Protein AF-A0A1Q5RBB2-F1 (afdb_monomer_lite)

Structure (mmCIF, N/CA/C/O backbone):
data_AF-A0A1Q5RBB2-F1
#
_entry.id   AF-A0A1Q5RBB2-F1
#
loop_
_atom_site.group_PDB
_atom_site.id
_atom_site.type_symbol
_atom_site.label_atom_id
_atom_site.label_alt_id
_atom_site.label_comp_id
_atom_site.label_asym_id
_atom_site.label_entity_id
_atom_site.label_seq_id
_atom_site.pdbx_PDB_ins_code
_atom_site.Cartn_x
_atom_site.Cartn_y
_atom_site.Cartn_z
_atom_site.occupancy
_atom_site.B_iso_or_equiv
_atom_site.auth_seq_id
_atom_site.auth_comp_id
_atom_site.auth_asym_id
_atom_site.auth_atom_id
_atom_site.pdbx_PDB_model_num
ATOM 1 N N . MET A 1 1 ? 34.486 -28.985 -47.912 1.00 50.88 1 MET A N 1
ATOM 2 C CA . MET A 1 1 ? 35.079 -28.345 -46.712 1.00 50.88 1 MET A CA 1
ATOM 3 C C . MET A 1 1 ? 34.817 -26.840 -46.670 1.00 50.88 1 MET A C 1
ATOM 5 O O . MET A 1 1 ? 34.663 -26.304 -45.586 1.00 50.88 1 MET A O 1
ATOM 9 N N . THR A 1 2 ? 34.740 -26.152 -47.814 1.00 54.88 2 THR A N 1
ATOM 10 C CA . THR A 1 2 ? 34.391 -24.721 -47.911 1.00 54.88 2 THR A CA 1
ATOM 11 C C . THR A 1 2 ? 32.887 -24.442 -47.754 1.00 54.88 2 THR A C 1
ATOM 13 O O . THR A 1 2 ? 32.520 -23.387 -47.242 1.00 54.88 2 THR A O 1
ATOM 16 N N . ASP A 1 3 ? 32.019 -25.391 -48.126 1.00 57.66 3 ASP A N 1
ATOM 17 C CA . ASP A 1 3 ? 30.555 -25.259 -48.014 1.00 57.66 3 ASP A CA 1
ATOM 18 C C . ASP A 1 3 ? 30.042 -25.198 -46.566 1.00 57.66 3 ASP A C 1
ATOM 20 O O . ASP A 1 3 ? 29.116 -24.440 -46.274 1.00 57.66 3 ASP A O 1
ATOM 24 N N . ASP A 1 4 ? 30.686 -25.913 -45.637 1.00 58.31 4 ASP A N 1
ATOM 25 C CA . ASP A 1 4 ? 30.309 -25.915 -44.216 1.00 58.31 4 ASP A CA 1
ATOM 26 C C . ASP A 1 4 ? 30.600 -24.568 -43.541 1.00 58.31 4 ASP A C 1
ATOM 28 O O . ASP A 1 4 ? 29.841 -24.112 -42.689 1.00 58.31 4 ASP A O 1
ATOM 32 N N . ILE A 1 5 ? 31.663 -23.877 -43.969 1.00 57.03 5 ILE A N 1
ATOM 33 C CA . ILE A 1 5 ? 32.026 -22.550 -43.452 1.00 57.03 5 ILE A CA 1
ATOM 34 C C . ILE A 1 5 ? 31.027 -21.499 -43.954 1.00 57.03 5 ILE A C 1
ATOM 36 O O . ILE A 1 5 ? 30.595 -20.636 -43.192 1.00 57.03 5 ILE A O 1
ATOM 40 N N . ALA A 1 6 ? 30.602 -21.595 -45.216 1.00 66.56 6 ALA A N 1
ATOM 41 C CA . ALA A 1 6 ? 29.595 -20.701 -45.784 1.00 66.56 6 ALA A CA 1
ATOM 42 C C . ALA A 1 6 ? 28.191 -20.923 -45.189 1.00 66.56 6 ALA A C 1
ATOM 44 O O . ALA A 1 6 ? 27.375 -19.998 -45.170 1.00 66.56 6 ALA A O 1
ATOM 45 N N . ALA A 1 7 ? 27.881 -22.135 -44.720 1.00 64.88 7 ALA A N 1
ATOM 46 C CA . ALA A 1 7 ? 26.675 -22.406 -43.939 1.00 64.88 7 ALA A CA 1
ATOM 47 C C . ALA A 1 7 ? 26.781 -21.799 -42.530 1.00 64.88 7 ALA A C 1
ATOM 49 O O . ALA A 1 7 ? 25.897 -21.052 -42.121 1.00 64.88 7 ALA A O 1
ATOM 50 N N . LEU A 1 8 ? 27.917 -22.000 -41.852 1.00 54.31 8 LEU A N 1
ATOM 51 C CA . LEU A 1 8 ? 28.151 -21.487 -40.501 1.00 54.31 8 LEU A CA 1
ATOM 52 C C . LEU A 1 8 ? 28.097 -19.952 -40.425 1.00 54.31 8 LEU A C 1
ATOM 54 O O . LEU A 1 8 ? 27.554 -19.399 -39.473 1.00 54.31 8 LEU A O 1
ATOM 58 N N . ILE A 1 9 ? 28.625 -19.256 -41.438 1.00 65.44 9 ILE A N 1
ATOM 59 C CA . ILE A 1 9 ? 28.578 -17.787 -41.521 1.00 65.44 9 ILE A CA 1
ATOM 60 C C . ILE A 1 9 ? 27.137 -17.293 -41.708 1.00 65.44 9 ILE A C 1
ATOM 62 O O . ILE A 1 9 ? 26.731 -16.339 -41.051 1.00 65.44 9 ILE A O 1
ATOM 66 N N . ARG A 1 10 ? 26.333 -17.965 -42.542 1.00 61.56 10 ARG A N 1
ATOM 67 C CA . ARG A 1 10 ? 24.918 -17.607 -42.746 1.00 61.56 10 ARG A CA 1
ATOM 68 C C . ARG A 1 10 ? 24.076 -17.838 -41.494 1.00 61.56 10 ARG A C 1
ATOM 70 O O . ARG A 1 10 ? 23.242 -16.997 -41.165 1.00 61.56 10 ARG A O 1
ATOM 77 N N . ASP A 1 11 ? 24.321 -18.934 -40.784 1.00 61.31 11 ASP A N 1
ATOM 78 C CA . ASP A 1 11 ? 23.639 -19.231 -39.524 1.00 61.31 11 ASP A CA 1
ATOM 79 C C . ASP A 1 11 ? 24.034 -18.232 -38.425 1.00 61.31 11 ASP A C 1
ATOM 81 O O . ASP A 1 11 ? 23.193 -17.808 -37.629 1.00 61.31 11 ASP A O 1
ATOM 85 N N . PHE A 1 12 ? 25.295 -17.789 -38.419 1.00 57.62 12 PHE A N 1
ATOM 86 C CA . PHE A 1 12 ? 25.775 -16.753 -37.508 1.00 57.62 12 PHE A CA 1
ATOM 87 C C . PHE A 1 12 ? 25.147 -15.385 -37.809 1.00 57.62 12 PHE A C 1
ATOM 89 O O . PHE A 1 12 ? 24.641 -14.737 -36.894 1.00 57.62 12 PHE A O 1
ATOM 96 N N . ASP A 1 13 ? 25.084 -14.973 -39.077 1.00 57.62 13 ASP A N 1
ATOM 97 C CA . ASP A 1 13 ? 24.422 -13.726 -39.481 1.00 57.62 13 ASP A CA 1
ATOM 98 C C . ASP A 1 13 ? 22.917 -13.747 -39.160 1.00 57.62 13 ASP A C 1
ATOM 100 O O . ASP A 1 13 ? 22.365 -12.756 -38.670 1.00 57.62 13 ASP A O 1
ATOM 104 N N . ALA A 1 14 ? 22.250 -14.892 -39.339 1.00 60.00 14 ALA A N 1
ATOM 105 C CA . ALA A 1 14 ? 20.850 -15.075 -38.953 1.00 60.00 14 ALA A CA 1
ATOM 106 C C . ALA A 1 14 ? 20.642 -14.997 -37.425 1.00 60.00 14 ALA A C 1
ATOM 108 O O . ALA A 1 14 ? 19.650 -14.426 -36.950 1.00 60.00 14 ALA A O 1
ATOM 109 N N . ALA A 1 15 ? 21.589 -15.519 -36.638 1.00 58.41 15 ALA A N 1
ATOM 110 C CA . ALA A 1 15 ? 21.573 -15.418 -35.182 1.00 58.41 15 ALA A CA 1
ATOM 111 C C . ALA A 1 15 ? 21.815 -13.975 -34.702 1.00 58.41 15 ALA A C 1
ATOM 113 O O . ALA A 1 15 ? 21.101 -13.491 -33.821 1.00 58.41 15 ALA A O 1
ATOM 114 N N . VAL A 1 16 ? 22.755 -13.250 -35.316 1.00 59.59 16 VAL A N 1
ATOM 115 C CA . VAL A 1 16 ? 23.041 -11.839 -35.003 1.00 59.59 16 VAL A CA 1
ATOM 116 C C . VAL A 1 16 ? 21.855 -10.939 -35.365 1.00 59.59 16 VAL A C 1
ATOM 118 O O . VAL A 1 16 ? 21.461 -10.092 -34.558 1.00 59.59 16 VAL A O 1
ATOM 121 N N . ALA A 1 17 ? 21.209 -11.166 -36.513 1.00 58.84 17 ALA A N 1
ATOM 122 C CA . ALA A 1 17 ? 19.977 -10.467 -36.882 1.00 58.84 17 ALA A CA 1
ATOM 123 C C . ALA A 1 17 ? 18.843 -10.731 -35.871 1.00 58.84 17 ALA A C 1
ATOM 125 O O . ALA A 1 17 ? 18.123 -9.810 -35.477 1.00 58.84 17 ALA A O 1
ATOM 126 N N . SER A 1 18 ? 18.730 -11.967 -35.372 1.00 54.53 18 SER A N 1
ATOM 127 C CA . SER A 1 18 ? 17.747 -12.336 -34.344 1.00 54.53 18 SER A CA 1
ATOM 128 C C . SER A 1 18 ? 18.023 -11.665 -32.992 1.00 54.53 18 SER A C 1
ATOM 130 O O . SER A 1 18 ? 17.086 -11.243 -32.313 1.00 54.53 18 SER A O 1
ATOM 132 N N . ILE A 1 19 ? 19.295 -11.488 -32.616 1.00 56.09 19 ILE A N 1
ATOM 133 C CA . ILE A 1 19 ? 19.691 -10.750 -31.404 1.00 56.09 19 ILE A CA 1
ATOM 134 C C . ILE A 1 19 ? 19.310 -9.266 -31.516 1.00 56.09 19 ILE A C 1
ATOM 136 O O . ILE A 1 19 ? 18.806 -8.694 -30.546 1.00 56.09 19 ILE A O 1
ATOM 140 N N . GLY A 1 20 ? 19.468 -8.656 -32.695 1.00 56.09 20 GLY A N 1
ATOM 141 C CA . GLY A 1 20 ? 19.021 -7.283 -32.957 1.00 56.09 20 GLY A CA 1
ATOM 142 C C . GLY A 1 20 ? 17.515 -7.100 -32.739 1.00 56.09 20 GLY A C 1
ATOM 143 O O . GLY A 1 20 ? 17.095 -6.180 -32.036 1.00 56.09 20 GLY A O 1
ATOM 144 N N . VAL A 1 21 ? 16.704 -8.040 -33.240 1.00 58.16 21 VAL A N 1
ATOM 145 C CA . VAL A 1 21 ? 15.238 -8.034 -33.076 1.00 58.16 21 VAL A CA 1
ATOM 146 C C . VAL A 1 21 ? 14.821 -8.253 -31.616 1.00 58.16 21 VAL A C 1
ATOM 148 O O . VAL A 1 21 ? 13.866 -7.635 -31.140 1.00 58.16 21 VAL A O 1
ATOM 151 N N . ILE A 1 22 ? 15.537 -9.097 -30.866 1.00 57.62 22 ILE A N 1
ATOM 152 C CA . ILE A 1 22 ? 15.300 -9.287 -29.426 1.00 57.62 22 ILE A CA 1
ATOM 153 C C . ILE A 1 22 ? 15.656 -8.011 -28.650 1.00 57.62 22 ILE A C 1
ATOM 155 O O . ILE A 1 22 ? 14.889 -7.592 -27.781 1.00 57.62 22 ILE A O 1
ATOM 159 N N . GLY A 1 23 ? 16.766 -7.354 -28.994 1.00 56.19 23 GLY A N 1
ATOM 160 C CA . GLY A 1 23 ? 17.173 -6.078 -28.405 1.00 56.19 23 GLY A CA 1
ATOM 161 C C . GLY A 1 23 ? 16.163 -4.957 -28.660 1.00 56.19 23 GLY A C 1
ATOM 162 O O . GLY A 1 23 ? 15.837 -4.197 -27.749 1.00 56.19 23 GLY A O 1
ATOM 163 N N . GLU A 1 24 ? 15.600 -4.889 -29.864 1.00 58.22 24 GLU A N 1
ATOM 164 C CA . GLU A 1 24 ? 14.578 -3.903 -30.217 1.00 58.22 24 GLU A CA 1
ATOM 165 C C . GLU A 1 24 ? 13.236 -4.186 -29.523 1.00 58.22 24 GLU A C 1
ATOM 167 O O . GLU A 1 24 ? 12.602 -3.268 -29.003 1.00 58.22 24 GLU A O 1
ATOM 172 N N . ARG A 1 25 ? 12.843 -5.462 -29.389 1.00 54.72 25 ARG A N 1
ATOM 173 C CA . ARG A 1 25 ? 11.674 -5.870 -28.588 1.00 54.72 25 ARG A CA 1
ATOM 174 C C . ARG A 1 25 ? 11.840 -5.552 -27.102 1.00 54.72 25 ARG A C 1
ATOM 176 O O . ARG A 1 25 ? 10.890 -5.082 -26.476 1.00 54.72 25 ARG A O 1
ATOM 183 N N . LEU A 1 26 ? 13.032 -5.760 -26.541 1.00 54.81 26 LEU A N 1
ATOM 184 C CA . LEU A 1 26 ? 13.350 -5.383 -25.161 1.00 54.81 26 LEU A CA 1
ATOM 185 C C . LEU A 1 26 ? 13.337 -3.864 -24.980 1.00 54.81 26 LEU A C 1
ATOM 187 O O . LEU A 1 26 ? 12.743 -3.380 -24.019 1.00 54.81 26 LEU A O 1
ATOM 191 N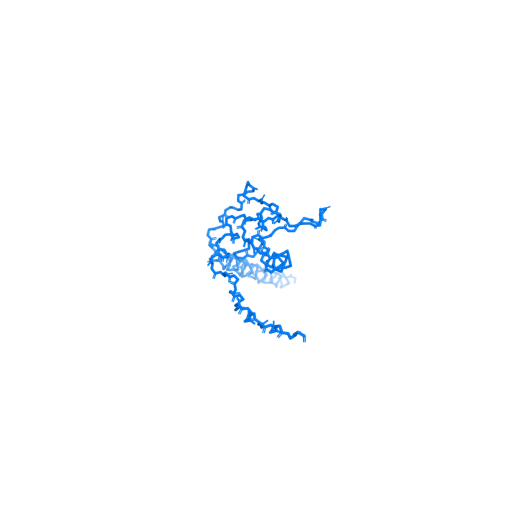 N . ARG A 1 27 ? 13.903 -3.104 -25.926 1.00 56.78 27 ARG A N 1
ATOM 192 C CA . ARG A 1 27 ? 13.860 -1.635 -25.911 1.00 56.78 27 ARG A CA 1
ATOM 193 C C . ARG A 1 27 ? 12.428 -1.113 -26.053 1.00 56.78 27 ARG A C 1
ATOM 195 O O . ARG A 1 27 ? 12.076 -0.160 -25.370 1.00 56.78 27 ARG A O 1
ATOM 202 N N . ALA A 1 28 ? 11.577 -1.752 -26.854 1.00 56.28 28 ALA A N 1
ATOM 203 C CA . ALA A 1 28 ? 10.159 -1.409 -26.978 1.00 56.28 28 ALA A CA 1
ATOM 204 C C . ALA A 1 28 ? 9.347 -1.752 -25.713 1.00 56.28 28 ALA A C 1
ATOM 206 O O . ALA A 1 28 ? 8.447 -1.001 -25.335 1.00 56.28 28 ALA A O 1
ATOM 207 N N . LEU A 1 29 ? 9.679 -2.845 -25.016 1.00 52.97 29 LEU A N 1
ATOM 208 C CA . LEU A 1 29 ? 9.116 -3.173 -23.699 1.00 52.97 29 LEU A CA 1
ATOM 209 C C . LEU A 1 29 ? 9.575 -2.183 -22.620 1.00 52.97 29 LEU A C 1
ATOM 211 O O . LEU A 1 29 ? 8.757 -1.744 -21.814 1.00 52.97 29 LEU A O 1
ATOM 215 N N . GLN A 1 30 ? 10.844 -1.767 -22.642 1.00 51.97 30 GLN A N 1
ATOM 216 C CA . GLN A 1 30 ? 11.366 -0.706 -21.777 1.00 51.97 30 GLN A CA 1
ATOM 217 C C . GLN A 1 30 ? 10.730 0.649 -22.094 1.00 51.97 30 GLN A C 1
ATOM 219 O O . GLN A 1 30 ? 10.367 1.371 -21.178 1.00 51.97 30 GLN A O 1
ATOM 224 N N . ALA A 1 31 ? 10.524 0.980 -23.370 1.00 51.56 31 ALA A N 1
ATOM 225 C CA . ALA A 1 31 ? 9.850 2.206 -23.780 1.00 51.56 31 ALA A CA 1
ATOM 226 C C . ALA A 1 31 ? 8.380 2.212 -23.338 1.00 51.56 31 ALA A C 1
ATOM 228 O O . ALA A 1 31 ? 7.922 3.228 -22.832 1.00 51.56 31 ALA A O 1
ATOM 229 N N . ARG A 1 32 ? 7.671 1.072 -23.420 1.00 48.44 32 ARG A N 1
ATOM 230 C CA . ARG A 1 32 ? 6.317 0.919 -22.854 1.00 48.44 32 ARG A CA 1
ATOM 231 C C . ARG A 1 32 ? 6.293 1.028 -21.327 1.00 48.44 32 ARG A C 1
ATOM 233 O O . ARG A 1 32 ? 5.351 1.606 -20.791 1.00 48.44 32 ARG A O 1
ATOM 240 N N . ALA A 1 33 ? 7.320 0.532 -20.636 1.00 48.81 33 ALA A N 1
ATOM 241 C CA . ALA A 1 33 ? 7.487 0.731 -19.195 1.00 48.81 33 ALA A CA 1
ATOM 242 C C . ALA A 1 33 ? 7.815 2.197 -18.840 1.00 48.81 33 ALA A C 1
ATOM 244 O O . ALA A 1 33 ? 7.325 2.704 -17.834 1.00 48.81 33 ALA A O 1
ATOM 245 N N . SER A 1 34 ? 8.566 2.902 -19.691 1.00 44.34 34 SER A N 1
ATOM 246 C CA . SER A 1 34 ? 8.927 4.315 -19.519 1.00 44.34 34 SER A CA 1
ATOM 247 C C . SER A 1 34 ? 7.808 5.286 -19.902 1.00 44.34 34 SER A C 1
ATOM 249 O O . SER A 1 34 ? 7.723 6.357 -19.317 1.00 44.34 34 SER A O 1
ATOM 251 N N . THR A 1 35 ? 6.892 4.933 -20.808 1.00 43.41 35 THR A N 1
ATOM 252 C CA . THR A 1 35 ? 5.684 5.743 -21.077 1.00 43.41 35 THR A CA 1
ATOM 253 C C . THR A 1 35 ? 4.588 5.571 -20.024 1.00 43.41 35 THR A C 1
ATOM 255 O O . THR A 1 35 ? 3.658 6.367 -19.987 1.00 43.41 35 THR A O 1
ATOM 258 N N . ALA A 1 36 ? 4.700 4.563 -19.153 1.00 44.97 36 ALA A N 1
ATOM 259 C CA . ALA A 1 36 ? 3.896 4.436 -17.935 1.00 44.97 36 ALA A CA 1
ATOM 260 C C . ALA A 1 36 ? 4.637 4.947 -16.684 1.00 44.97 36 ALA A C 1
ATOM 262 O O . ALA A 1 36 ? 4.112 4.857 -15.574 1.00 44.97 36 ALA A O 1
ATOM 263 N N . ALA A 1 37 ? 5.840 5.507 -16.852 1.00 43.50 37 ALA A N 1
ATOM 264 C CA . ALA A 1 37 ? 6.475 6.320 -15.833 1.00 43.50 37 ALA A CA 1
ATOM 265 C C . ALA A 1 37 ? 5.881 7.734 -15.907 1.00 43.50 37 ALA A C 1
ATOM 267 O O . ALA A 1 37 ? 6.537 8.700 -16.291 1.00 43.50 37 ALA A O 1
ATOM 268 N N . GLU A 1 38 ? 4.626 7.851 -15.456 1.00 50.84 38 GLU A N 1
ATOM 269 C CA . GLU A 1 38 ? 4.265 8.986 -14.602 1.00 50.84 38 GLU A CA 1
ATOM 270 C C . GLU A 1 38 ? 5.456 9.259 -13.677 1.00 50.84 38 GLU A C 1
ATOM 272 O O . GLU A 1 38 ? 6.061 8.281 -13.208 1.00 50.84 38 GLU A O 1
ATOM 277 N N . PRO A 1 39 ? 5.830 10.531 -13.441 1.00 43.62 39 PRO A N 1
ATOM 278 C CA . PRO A 1 39 ? 7.008 10.852 -12.657 1.00 43.62 39 PRO A CA 1
ATOM 279 C C . PRO A 1 39 ? 6.938 10.001 -11.401 1.00 43.62 39 PRO A C 1
ATOM 281 O O . PRO A 1 39 ? 5.979 10.108 -10.630 1.00 43.62 39 PRO A O 1
ATOM 284 N N . GLN A 1 40 ? 7.897 9.079 -11.256 1.00 53.16 40 GLN A N 1
ATOM 285 C CA . GLN A 1 40 ? 8.076 8.308 -10.041 1.00 53.16 40 GLN A CA 1
ATOM 286 C C . GLN A 1 40 ? 8.439 9.347 -8.991 1.00 53.16 40 GLN A C 1
ATOM 288 O O . GLN A 1 40 ? 9.608 9.614 -8.738 1.00 53.16 40 GLN A O 1
ATOM 293 N N . SER A 1 41 ? 7.413 10.009 -8.453 1.00 45.41 41 SER A N 1
ATOM 294 C CA . SER A 1 41 ? 7.500 10.944 -7.357 1.00 45.41 41 SER A CA 1
ATOM 295 C C . SER A 1 41 ? 8.117 10.111 -6.267 1.00 45.41 41 SER A C 1
ATOM 297 O O . SER A 1 41 ? 7.443 9.214 -5.743 1.00 45.41 41 SER A O 1
ATOM 299 N N . GLY A 1 42 ? 9.417 10.330 -6.055 1.00 45.16 42 GLY A N 1
ATOM 300 C CA . GLY A 1 42 ? 10.239 9.565 -5.141 1.00 45.16 42 GLY A CA 1
ATOM 301 C C . GLY A 1 42 ? 9.414 9.317 -3.901 1.00 45.16 42 GLY A C 1
ATOM 302 O O . GLY A 1 42 ? 8.817 10.249 -3.356 1.00 45.16 42 GLY A O 1
ATOM 303 N N . ALA A 1 43 ? 9.252 8.047 -3.536 1.00 50.75 43 ALA A N 1
ATOM 304 C CA . ALA A 1 43 ? 8.722 7.741 -2.227 1.00 50.75 43 ALA A CA 1
ATOM 305 C C . ALA A 1 43 ? 9.690 8.415 -1.256 1.00 50.75 43 ALA A C 1
ATOM 307 O O . ALA A 1 43 ? 10.794 7.915 -1.049 1.00 50.75 43 ALA A O 1
ATOM 308 N N . ASN A 1 44 ? 9.325 9.604 -0.776 1.00 58.62 44 ASN A N 1
ATOM 309 C CA . ASN A 1 44 ? 10.117 10.323 0.196 1.00 58.62 44 ASN A CA 1
ATOM 310 C C . ASN A 1 44 ? 10.114 9.398 1.404 1.00 58.62 44 ASN A C 1
ATOM 312 O O . ASN A 1 44 ? 9.064 9.167 2.002 1.00 58.62 44 ASN A O 1
ATOM 316 N N . LEU A 1 45 ? 11.248 8.756 1.681 1.00 61.50 45 LEU A N 1
ATOM 317 C CA . LEU A 1 45 ? 11.340 7.772 2.759 1.00 61.50 45 LEU A CA 1
ATOM 318 C C . LEU A 1 45 ? 10.971 8.418 4.105 1.00 61.50 45 LEU A C 1
ATOM 320 O O . LE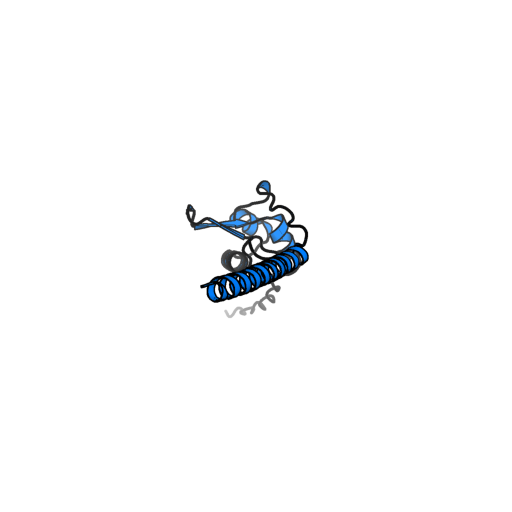U A 1 45 ? 10.457 7.734 4.989 1.00 61.50 45 LEU A O 1
ATOM 324 N N . ASP A 1 46 ? 11.129 9.739 4.194 1.00 73.38 46 ASP A N 1
ATOM 325 C CA . ASP A 1 46 ? 10.723 10.594 5.309 1.00 73.38 46 ASP A CA 1
ATOM 326 C C . ASP A 1 46 ? 9.195 10.688 5.505 1.00 73.38 46 ASP A C 1
ATOM 328 O O . ASP A 1 46 ? 8.730 11.016 6.593 1.00 73.38 46 ASP A O 1
ATOM 332 N N . ASP A 1 47 ? 8.393 10.355 4.489 1.00 87.56 47 ASP A N 1
ATOM 333 C CA . ASP A 1 47 ? 6.920 10.375 4.519 1.00 87.56 47 ASP A CA 1
ATOM 334 C C . ASP A 1 47 ? 6.309 9.017 4.934 1.00 87.56 47 ASP A C 1
ATOM 336 O O . ASP A 1 47 ? 5.088 8.830 4.959 1.00 87.56 47 ASP A O 1
ATOM 340 N N . LEU A 1 48 ? 7.150 8.027 5.252 1.00 91.00 48 LEU A N 1
ATOM 341 C CA . LEU A 1 48 ? 6.699 6.701 5.663 1.00 91.00 48 LEU A CA 1
ATOM 342 C C . LEU A 1 48 ? 6.282 6.681 7.136 1.00 91.00 48 LEU A C 1
ATOM 344 O O . LEU A 1 48 ? 7.102 6.648 8.054 1.00 91.00 48 LEU A O 1
ATOM 348 N N . VAL A 1 49 ? 4.977 6.581 7.368 1.00 93.69 49 VAL A N 1
ATOM 349 C CA . VAL A 1 49 ? 4.384 6.526 8.704 1.00 93.69 49 VAL A CA 1
ATOM 350 C C . VAL A 1 49 ? 3.941 5.116 9.091 1.00 93.69 49 VAL A C 1
ATOM 352 O O . VAL A 1 49 ? 3.785 4.207 8.268 1.00 93.69 49 VAL A O 1
ATOM 355 N N . ARG A 1 50 ? 3.732 4.915 10.396 1.00 94.06 50 ARG A N 1
ATOM 356 C CA . ARG A 1 50 ? 3.188 3.664 10.937 1.00 94.06 50 ARG A CA 1
ATOM 357 C C . ARG A 1 50 ? 1.662 3.621 10.767 1.00 94.06 50 ARG A C 1
ATOM 359 O O . ARG A 1 50 ? 1.018 4.669 10.788 1.00 94.06 50 ARG A O 1
ATOM 366 N N . PRO A 1 51 ? 1.045 2.423 10.746 1.00 93.81 51 PRO A N 1
ATOM 367 C CA . PRO A 1 51 ? -0.405 2.282 10.616 1.00 93.81 51 PRO A CA 1
ATOM 368 C C . PRO A 1 51 ? -1.189 3.026 11.701 1.00 93.81 51 PRO A C 1
ATOM 370 O O . PRO A 1 51 ? -2.256 3.556 11.423 1.00 93.81 51 PRO A O 1
ATOM 373 N N . GLY A 1 52 ? -0.647 3.115 12.922 1.00 92.94 52 GLY A N 1
ATOM 374 C CA . GLY A 1 52 ? -1.275 3.854 14.022 1.00 92.94 52 GLY A CA 1
ATOM 375 C C . GLY A 1 52 ? -1.531 5.328 13.695 1.00 92.94 52 GLY A C 1
ATOM 376 O O . GLY A 1 52 ? -2.610 5.828 13.991 1.00 92.94 52 GLY A O 1
ATOM 377 N N . THR A 1 53 ? -0.593 5.987 13.009 1.00 93.25 53 THR A N 1
ATOM 378 C CA . THR A 1 53 ? -0.725 7.388 12.580 1.00 93.25 53 THR A CA 1
ATOM 379 C C . THR A 1 53 ? -1.877 7.559 11.589 1.00 93.25 53 THR A C 1
ATOM 381 O O . THR A 1 53 ? -2.665 8.493 11.704 1.00 93.25 53 THR A O 1
ATOM 384 N N . ILE A 1 54 ? -2.033 6.618 10.653 1.00 94.12 54 ILE A N 1
ATOM 385 C CA . ILE A 1 54 ? -3.128 6.635 9.673 1.00 94.12 54 ILE A CA 1
ATOM 386 C C . ILE A 1 54 ? -4.485 6.419 10.356 1.00 94.12 54 ILE A C 1
ATOM 388 O O . ILE A 1 54 ? -5.441 7.133 10.071 1.00 94.12 54 ILE A O 1
ATOM 392 N N . LEU A 1 55 ? -4.577 5.475 11.298 1.00 93.00 55 LEU A N 1
ATOM 393 C CA . LEU A 1 55 ? -5.823 5.218 12.031 1.00 93.00 55 LEU A CA 1
ATOM 394 C C . LEU A 1 55 ? -6.286 6.441 12.833 1.00 93.00 55 LEU A C 1
ATOM 396 O O . LEU A 1 55 ? -7.476 6.745 12.841 1.00 93.00 55 LEU A O 1
ATOM 400 N N . GLN A 1 56 ? -5.347 7.152 13.464 1.00 91.31 56 GLN A N 1
ATOM 401 C CA . GLN A 1 56 ? -5.633 8.378 14.211 1.00 91.31 56 GLN A CA 1
ATOM 402 C C . GLN A 1 56 ? -6.087 9.523 13.298 1.00 91.31 56 GLN A C 1
ATOM 404 O O . GLN A 1 56 ? -6.987 10.270 13.668 1.00 91.31 56 GLN A O 1
ATOM 409 N N . LYS A 1 57 ? -5.494 9.652 12.104 1.00 92.69 57 LYS A N 1
ATOM 410 C CA . LYS A 1 57 ? -5.752 10.780 11.198 1.00 92.69 57 LYS A CA 1
ATOM 411 C C . LYS A 1 57 ? -7.009 10.612 10.336 1.00 92.69 57 LYS A C 1
ATOM 413 O O . LYS A 1 57 ? -7.725 11.583 10.127 1.00 92.69 57 LYS A O 1
ATOM 418 N N . PHE A 1 58 ? -7.295 9.404 9.845 1.00 88.75 58 PHE A N 1
ATOM 419 C CA . PHE A 1 58 ? -8.348 9.173 8.838 1.00 88.75 58 PHE A CA 1
ATOM 420 C C . PHE A 1 58 ? -9.611 8.499 9.386 1.00 88.75 58 PHE A C 1
ATOM 422 O O . PHE A 1 58 ? -10.515 8.192 8.613 1.00 88.75 58 PHE A O 1
ATOM 429 N N . ALA A 1 59 ? -9.683 8.256 10.702 1.00 87.00 59 ALA A N 1
ATOM 430 C CA . ALA A 1 59 ? -10.838 7.654 11.378 1.00 87.00 59 ALA A CA 1
ATOM 431 C C . ALA A 1 59 ? -11.369 6.372 10.694 1.00 87.00 59 ALA A C 1
ATOM 433 O O . ALA A 1 59 ? -12.573 6.116 10.643 1.00 87.00 59 ALA A O 1
ATOM 434 N N . ILE A 1 60 ? -10.461 5.551 10.158 1.00 89.50 60 ILE A N 1
ATOM 435 C CA . ILE A 1 60 ? -10.785 4.264 9.535 1.00 89.50 60 ILE A CA 1
ATOM 436 C C . ILE A 1 60 ? -10.502 3.100 10.476 1.00 89.50 60 ILE A C 1
ATOM 438 O O . ILE A 1 60 ? -9.645 3.167 11.355 1.00 89.50 60 ILE A O 1
ATOM 442 N N . SER A 1 61 ? -11.202 1.987 10.261 1.00 90.88 61 SER A N 1
ATOM 443 C CA . SER A 1 61 ? -10.938 0.765 11.019 1.00 90.88 61 SER A CA 1
ATOM 444 C C . SER A 1 61 ? -9.586 0.147 10.645 1.00 90.88 61 SER A C 1
ATOM 446 O O . SER A 1 61 ? -9.112 0.253 9.512 1.00 90.88 61 SER A O 1
ATOM 448 N N . ARG A 1 62 ? -8.985 -0.590 11.587 1.00 91.94 62 ARG A N 1
ATOM 449 C CA . ARG A 1 62 ? -7.747 -1.347 11.342 1.00 91.94 62 ARG A CA 1
ATOM 450 C C . ARG A 1 62 ? -7.898 -2.371 10.214 1.00 91.94 62 ARG A C 1
ATOM 452 O O . ARG A 1 62 ? -6.965 -2.551 9.437 1.00 91.94 62 ARG A O 1
ATOM 459 N N . ALA A 1 63 ? -9.054 -3.028 10.129 1.00 93.12 63 ALA A N 1
ATOM 460 C CA . ALA A 1 63 ? -9.345 -4.007 9.084 1.00 93.12 63 ALA A CA 1
ATOM 461 C C . ALA A 1 63 ? -9.406 -3.352 7.695 1.00 93.12 63 ALA A C 1
ATOM 463 O O . ALA A 1 63 ? -8.813 -3.863 6.749 1.00 93.12 63 ALA A O 1
ATOM 464 N N . GLU A 1 64 ? -10.055 -2.188 7.597 1.00 92.06 64 GLU A N 1
ATOM 465 C CA . GLU A 1 64 ? -10.112 -1.388 6.370 1.00 92.06 64 GLU A CA 1
ATOM 466 C C . GLU A 1 64 ? -8.713 -0.961 5.922 1.00 92.06 64 GLU A C 1
ATOM 468 O O . GLU A 1 64 ? -8.343 -1.168 4.768 1.00 92.06 64 GLU A O 1
ATOM 473 N N . LEU A 1 65 ? -7.909 -0.431 6.850 1.00 94.19 65 LEU A N 1
ATOM 474 C CA . LEU A 1 65 ? -6.535 -0.039 6.556 1.00 94.19 65 LEU A CA 1
ATOM 475 C C . LEU A 1 65 ? -5.701 -1.231 6.077 1.00 94.19 65 LEU A C 1
ATOM 477 O O . LEU A 1 65 ? -4.981 -1.125 5.092 1.00 94.19 65 LEU A O 1
ATOM 481 N N . HIS A 1 66 ? -5.820 -2.382 6.740 1.00 94.06 66 HIS A N 1
ATOM 482 C CA . HIS A 1 66 ? -5.101 -3.586 6.342 1.00 94.06 66 HIS A CA 1
ATOM 483 C C . HIS A 1 66 ? -5.491 -4.057 4.933 1.00 94.06 66 HIS A C 1
ATOM 485 O O . HIS A 1 66 ? -4.609 -4.441 4.166 1.00 94.06 66 HIS A O 1
ATOM 491 N N . ARG A 1 67 ? -6.786 -4.017 4.582 1.00 93.88 67 ARG A N 1
ATOM 492 C CA . ARG A 1 67 ? -7.264 -4.348 3.230 1.00 93.88 67 ARG A CA 1
ATOM 493 C C . ARG A 1 67 ? -6.637 -3.408 2.199 1.00 93.88 67 ARG A C 1
ATOM 495 O O . ARG A 1 67 ? -5.929 -3.867 1.315 1.00 93.88 67 ARG A O 1
ATOM 502 N N . ARG A 1 68 ? -6.765 -2.095 2.408 1.00 93.00 68 ARG A N 1
ATOM 503 C CA . ARG A 1 68 ? -6.183 -1.072 1.525 1.00 93.00 68 ARG A CA 1
ATOM 504 C C . ARG A 1 68 ? -4.668 -1.208 1.369 1.00 93.00 68 ARG A C 1
ATOM 506 O O . ARG A 1 68 ? -4.154 -1.100 0.263 1.00 93.00 68 ARG A O 1
ATOM 513 N N . CYS A 1 69 ? -3.941 -1.480 2.453 1.00 94.69 69 CYS A N 1
ATOM 514 C CA . CYS A 1 69 ? -2.501 -1.713 2.374 1.00 94.69 69 CYS A CA 1
ATOM 515 C C . CYS A 1 69 ? -2.160 -2.975 1.574 1.00 94.69 69 CYS A C 1
ATOM 517 O O . CYS A 1 69 ? -1.174 -2.967 0.848 1.00 94.69 69 CYS A O 1
ATOM 519 N N . ARG A 1 70 ? -2.940 -4.051 1.686 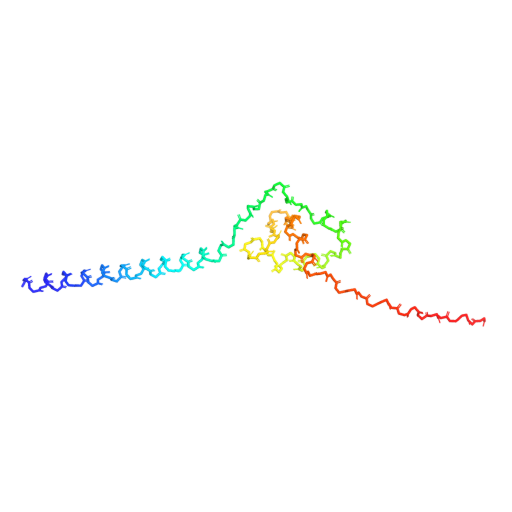1.00 94.44 70 ARG A N 1
ATOM 520 C CA . ARG A 1 70 ? -2.704 -5.266 0.899 1.00 94.44 70 ARG A CA 1
ATOM 521 C C . ARG A 1 70 ? -2.943 -5.025 -0.595 1.00 94.44 70 ARG A C 1
ATOM 523 O O . ARG A 1 70 ? -2.171 -5.529 -1.401 1.00 94.44 70 ARG A O 1
ATOM 530 N N . ASP A 1 71 ? -3.967 -4.247 -0.931 1.00 93.50 71 ASP A N 1
ATOM 531 C CA . ASP A 1 71 ? -4.403 -4.034 -2.316 1.00 93.50 71 ASP A CA 1
ATOM 532 C C . ASP A 1 71 ? -3.537 -3.004 -3.070 1.00 93.50 71 ASP A C 1
ATOM 534 O O . ASP A 1 71 ? -3.467 -3.040 -4.296 1.00 93.50 71 ASP A O 1
ATOM 538 N N . HIS A 1 72 ? -2.839 -2.112 -2.352 1.00 93.62 72 HIS A N 1
ATOM 539 C CA . HIS A 1 72 ? -2.053 -1.012 -2.936 1.00 93.62 72 HIS A CA 1
ATOM 540 C C . HIS A 1 72 ? -0.582 -0.984 -2.461 1.00 93.62 72 HIS A C 1
ATOM 542 O O . HIS A 1 72 ? -0.158 -0.031 -1.784 1.00 93.62 72 HIS A O 1
ATOM 548 N N . PRO A 1 73 ? 0.225 -2.009 -2.796 1.00 92.12 73 PRO A N 1
ATOM 549 C CA . PRO A 1 73 ? 1.652 -2.032 -2.483 1.00 92.12 73 PRO A CA 1
ATOM 550 C C . PRO A 1 73 ? 2.418 -0.951 -3.251 1.00 92.12 73 PRO A C 1
ATOM 552 O O . PRO A 1 73 ? 2.115 -0.652 -4.395 1.00 92.12 73 PRO A O 1
ATOM 555 N N . ILE A 1 74 ? 3.470 -0.386 -2.659 1.00 88.12 74 ILE A N 1
ATOM 556 C CA . ILE A 1 74 ? 4.232 0.750 -3.209 1.00 88.12 74 ILE A CA 1
ATOM 557 C C . ILE A 1 74 ? 4.885 0.465 -4.573 1.00 88.12 74 ILE A C 1
ATOM 559 O O . ILE A 1 74 ? 5.253 1.399 -5.280 1.00 88.12 74 ILE A O 1
ATOM 563 N N . GLY A 1 75 ? 5.010 -0.813 -4.944 1.00 83.25 75 GLY A N 1
ATOM 564 C CA . GLY A 1 75 ? 5.487 -1.256 -6.255 1.00 83.25 75 GLY A CA 1
ATOM 565 C C . GLY A 1 75 ? 4.455 -1.159 -7.385 1.00 83.25 75 GLY A C 1
ATOM 566 O O . GLY A 1 75 ? 4.821 -1.373 -8.535 1.00 83.25 75 GLY A O 1
ATOM 567 N N . THR A 1 76 ? 3.186 -0.850 -7.096 1.00 85.62 76 THR A N 1
ATOM 568 C CA . THR A 1 76 ? 2.150 -0.631 -8.119 1.00 85.62 76 THR A CA 1
ATOM 569 C C . THR A 1 76 ? 1.913 0.862 -8.360 1.00 85.62 76 THR A C 1
ATOM 571 O O . THR A 1 76 ? 2.121 1.669 -7.446 1.00 85.62 76 THR A O 1
ATOM 574 N N . PRO A 1 77 ? 1.420 1.261 -9.548 1.00 82.31 77 PRO A N 1
ATOM 575 C CA . PRO A 1 77 ? 0.967 2.631 -9.789 1.00 82.31 77 PRO A CA 1
ATOM 576 C C . PRO A 1 77 ? -0.046 3.077 -8.723 1.00 82.31 77 PRO A C 1
ATOM 578 O O . PRO A 1 77 ? -0.961 2.329 -8.382 1.00 82.31 77 PRO A O 1
ATOM 581 N N . GLY A 1 78 ? 0.159 4.259 -8.135 1.00 83.31 78 GLY A N 1
ATOM 582 C CA . GLY A 1 78 ? -0.675 4.773 -7.035 1.00 83.31 78 GLY A CA 1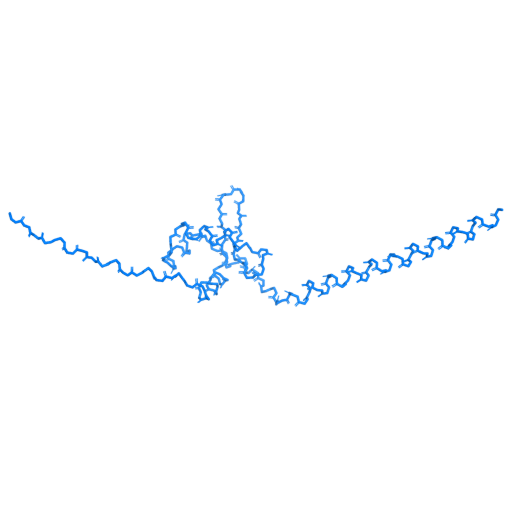
ATOM 583 C C . GLY A 1 78 ? -0.519 4.044 -5.689 1.00 83.31 78 GLY A C 1
ATOM 584 O O . GLY A 1 78 ? -1.218 4.360 -4.729 1.00 83.31 78 GLY A O 1
ATOM 585 N N . GLY A 1 79 ? 0.400 3.082 -5.590 1.00 88.75 79 GLY A N 1
ATOM 586 C CA . GLY A 1 79 ? 0.656 2.314 -4.379 1.00 88.75 79 GLY A CA 1
ATOM 587 C C . GLY A 1 79 ? 1.282 3.135 -3.251 1.00 88.75 79 GLY A C 1
ATOM 588 O O . GLY A 1 79 ? 2.125 4.012 -3.482 1.00 88.75 79 GLY A O 1
ATOM 589 N N . PHE A 1 80 ? 0.908 2.812 -2.012 1.00 93.44 80 PHE A N 1
ATOM 590 C CA . PHE A 1 80 ? 1.328 3.551 -0.814 1.00 93.44 80 PHE A CA 1
ATOM 591 C C . PHE A 1 80 ? 1.814 2.665 0.337 1.00 93.44 80 PHE A C 1
ATOM 593 O O . PHE A 1 80 ? 2.291 3.200 1.336 1.00 93.44 80 PHE A O 1
ATOM 600 N N . SER A 1 81 ? 1.695 1.337 0.245 1.00 94.38 81 SER A N 1
ATOM 601 C CA . SER A 1 81 ? 2.033 0.432 1.348 1.00 94.38 81 SER A CA 1
ATOM 602 C C . SER A 1 81 ? 3.359 -0.308 1.133 1.00 94.38 81 SER A C 1
ATOM 604 O O . SER A 1 81 ? 3.683 -0.764 0.040 1.00 94.38 81 SER A O 1
ATOM 606 N N . LEU A 1 82 ? 4.133 -0.482 2.198 1.00 93.44 82 LEU A N 1
ATOM 607 C CA . LEU A 1 82 ? 5.362 -1.267 2.197 1.00 93.44 82 LEU A CA 1
ATOM 608 C C . LEU A 1 82 ? 5.315 -2.285 3.334 1.00 93.44 82 LEU A C 1
ATOM 610 O O . LEU A 1 82 ? 5.321 -1.918 4.509 1.00 93.44 82 LEU A O 1
ATOM 614 N N . TRP A 1 83 ? 5.276 -3.574 3.001 1.00 92.00 83 TRP A N 1
ATOM 615 C CA . TRP A 1 83 ? 5.292 -4.641 3.998 1.00 92.00 83 TRP A CA 1
ATOM 616 C C . TRP A 1 83 ? 6.698 -4.867 4.562 1.00 92.00 83 TRP A C 1
ATOM 618 O O . TRP A 1 83 ? 7.661 -5.059 3.823 1.00 92.00 83 TRP A O 1
ATOM 628 N N . ARG A 1 84 ? 6.818 -4.900 5.892 1.00 89.38 84 ARG A N 1
ATOM 629 C CA . ARG A 1 84 ? 8.063 -5.209 6.604 1.00 89.38 84 ARG A CA 1
ATOM 630 C C . ARG A 1 84 ? 7.998 -6.604 7.204 1.00 89.38 84 ARG A C 1
ATOM 632 O O . ARG A 1 84 ? 7.545 -6.762 8.339 1.00 89.38 84 ARG A O 1
ATOM 639 N N . SER A 1 85 ? 8.537 -7.595 6.499 1.00 85.94 85 SER A N 1
ATOM 640 C CA . SER A 1 85 ? 8.530 -9.001 6.936 1.00 85.94 85 SER A CA 1
ATOM 641 C C . SER A 1 85 ? 9.094 -9.207 8.348 1.00 85.94 85 SER A C 1
ATOM 643 O O . SER A 1 85 ? 8.472 -9.894 9.152 1.00 85.94 85 SER A O 1
ATOM 645 N N . GLY A 1 86 ? 10.195 -8.534 8.706 1.00 85.06 86 GLY A N 1
ATOM 646 C CA . GLY A 1 86 ? 10.817 -8.680 10.031 1.00 85.06 86 GLY A CA 1
ATOM 647 C C . GLY A 1 86 ? 9.992 -8.132 11.204 1.00 85.06 86 GLY A C 1
ATOM 648 O O . GLY A 1 86 ? 10.133 -8.606 12.324 1.00 85.06 86 GLY A O 1
ATOM 649 N N . LYS A 1 87 ? 9.108 -7.153 10.968 1.00 82.38 87 LYS A N 1
ATOM 650 C CA . LYS A 1 87 ? 8.234 -6.572 12.010 1.00 82.38 87 LYS A CA 1
ATOM 651 C C . LYS A 1 87 ? 6.758 -6.932 11.828 1.00 82.38 87 LYS A C 1
ATOM 653 O O . LYS A 1 87 ? 5.929 -6.441 12.591 1.00 82.38 87 LYS A O 1
ATOM 658 N N . LYS A 1 88 ? 6.440 -7.746 10.813 1.00 88.38 88 LYS A N 1
ATOM 659 C CA . LYS A 1 88 ? 5.080 -8.113 10.386 1.00 88.38 88 LYS A CA 1
ATOM 660 C C . LYS A 1 88 ? 4.128 -6.907 10.375 1.00 88.38 88 LYS A C 1
ATOM 662 O O . LYS A 1 88 ? 3.031 -6.956 10.928 1.00 88.38 88 LYS A O 1
ATOM 667 N N . SER A 1 89 ? 4.582 -5.792 9.803 1.00 90.75 89 SER A N 1
ATOM 668 C CA . SER A 1 89 ? 3.839 -4.530 9.799 1.00 90.75 89 SER A CA 1
ATOM 669 C C . SER A 1 89 ? 4.038 -3.745 8.508 1.00 90.75 89 SER A C 1
ATOM 671 O O . SER A 1 89 ? 5.044 -3.907 7.823 1.00 90.75 89 SER A O 1
ATOM 673 N N . TYR A 1 90 ? 3.075 -2.884 8.179 1.00 93.31 90 TYR A N 1
ATOM 674 C CA . TYR A 1 90 ? 3.187 -1.968 7.046 1.00 93.31 90 TYR A CA 1
ATOM 675 C C . TYR A 1 90 ? 3.893 -0.669 7.453 1.00 93.31 90 TYR A C 1
ATOM 677 O O . TYR A 1 90 ? 3.715 -0.186 8.572 1.00 93.31 90 TYR A O 1
ATOM 685 N N . LEU A 1 91 ? 4.656 -0.091 6.531 1.00 94.00 91 LEU A N 1
ATOM 686 C CA . LEU A 1 91 ? 4.900 1.348 6.450 1.00 94.00 91 LEU A CA 1
ATOM 687 C C . LEU A 1 91 ? 4.029 1.920 5.340 1.00 94.00 91 LEU A C 1
ATOM 689 O O . LEU A 1 91 ? 3.746 1.230 4.362 1.00 94.00 91 LEU A O 1
ATOM 693 N N . ILE A 1 92 ? 3.565 3.148 5.518 1.00 94.31 92 ILE A N 1
ATOM 694 C CA . ILE A 1 92 ? 2.582 3.763 4.631 1.00 94.31 92 ILE A CA 1
ATOM 695 C C . ILE A 1 92 ? 3.093 5.147 4.260 1.00 94.31 92 ILE A C 1
ATOM 697 O O . ILE A 1 92 ? 3.378 5.927 5.160 1.00 94.31 92 ILE A O 1
ATOM 701 N N . SER A 1 93 ? 3.202 5.458 2.969 1.00 93.62 93 SER A N 1
ATOM 702 C CA . SER A 1 93 ? 3.442 6.842 2.538 1.00 93.62 93 SER A CA 1
ATOM 703 C C . SER A 1 93 ? 2.189 7.660 2.819 1.00 93.62 93 SER A C 1
ATOM 705 O O . SER A 1 93 ? 1.127 7.375 2.260 1.00 93.62 93 SER A O 1
ATOM 707 N N . LEU A 1 94 ? 2.305 8.644 3.711 1.00 92.12 94 LEU A N 1
ATOM 708 C CA . LEU A 1 94 ? 1.178 9.464 4.137 1.00 92.12 94 LEU A CA 1
ATOM 709 C C . LEU A 1 94 ? 0.617 10.284 2.970 1.00 92.12 94 LEU A C 1
ATOM 711 O O . LEU A 1 94 ? -0.585 10.228 2.728 1.00 92.12 94 LEU A O 1
ATOM 715 N N . SER A 1 95 ? 1.470 10.961 2.203 1.00 90.81 95 SER A N 1
ATOM 716 C CA . SER A 1 95 ? 1.061 11.793 1.061 1.00 90.81 95 SER A CA 1
ATOM 717 C C . SER A 1 95 ? 0.317 11.005 -0.028 1.00 90.81 95 SER A C 1
ATOM 719 O O . SER A 1 95 ? -0.702 11.452 -0.561 1.00 90.81 95 SER A O 1
ATOM 721 N N . ARG A 1 96 ? 0.783 9.792 -0.351 1.00 90.38 96 ARG A N 1
ATOM 722 C CA . ARG A 1 96 ? 0.118 8.922 -1.335 1.00 90.38 96 ARG A CA 1
ATOM 723 C C . ARG A 1 96 ? -1.175 8.327 -0.791 1.00 90.38 96 ARG A C 1
ATOM 725 O O . ARG A 1 96 ? -2.157 8.234 -1.525 1.00 90.38 96 ARG A O 1
ATOM 732 N N . PHE A 1 97 ? -1.190 7.954 0.489 1.00 93.12 97 PHE A N 1
ATOM 733 C CA . PHE A 1 97 ? -2.407 7.491 1.147 1.00 93.12 97 PHE A CA 1
ATOM 734 C C . PHE A 1 97 ? -3.476 8.588 1.169 1.00 93.12 97 PHE A C 1
ATOM 736 O O . PHE A 1 97 ? -4.631 8.304 0.877 1.00 93.12 97 PHE A O 1
ATOM 743 N N . GLU A 1 98 ? -3.098 9.834 1.460 1.00 92.19 98 GLU A N 1
ATOM 744 C CA . GLU A 1 98 ? -3.989 11.000 1.437 1.00 92.19 98 GLU A CA 1
ATOM 745 C C . GLU A 1 98 ? -4.653 11.191 0.083 1.00 92.19 98 GLU A C 1
ATOM 747 O O . GLU A 1 98 ? -5.876 11.306 0.014 1.00 92.19 98 GLU A O 1
ATOM 752 N N . ARG A 1 99 ? -3.856 11.163 -0.990 1.00 90.56 99 ARG A N 1
ATOM 753 C CA . ARG A 1 99 ? -4.366 11.263 -2.360 1.00 90.56 99 ARG A CA 1
ATOM 754 C C . ARG A 1 99 ? -5.361 10.145 -2.662 1.00 90.56 99 ARG A C 1
ATOM 756 O O . ARG A 1 99 ? -6.496 10.416 -3.040 1.00 90.56 99 ARG A O 1
ATOM 763 N N . HIS A 1 100 ? -4.971 8.899 -2.394 1.00 91.19 100 HIS A N 1
ATOM 764 C CA . HIS A 1 100 ? -5.839 7.744 -2.607 1.00 91.19 100 HIS A CA 1
ATOM 765 C C . HIS A 1 100 ? -7.134 7.822 -1.780 1.00 91.19 100 HIS A C 1
ATOM 767 O O . HIS A 1 100 ? -8.211 7.478 -2.266 1.00 91.19 100 HIS A O 1
ATOM 773 N N . PHE A 1 101 ? -7.048 8.268 -0.525 1.00 90.94 101 PHE A N 1
ATOM 774 C CA . PHE A 1 101 ? -8.193 8.390 0.372 1.00 90.94 101 PHE A CA 1
ATOM 775 C C . PHE A 1 101 ? -9.154 9.503 -0.057 1.00 90.94 101 PHE A C 1
ATOM 777 O O . PHE A 1 101 ? -10.364 9.333 0.076 1.00 90.94 101 PHE A O 1
ATOM 784 N N . ALA A 1 102 ? -8.633 10.614 -0.583 1.00 88.50 102 ALA A N 1
ATOM 785 C CA . ALA A 1 102 ? -9.437 11.701 -1.132 1.00 88.50 102 ALA A CA 1
ATOM 786 C C . ALA A 1 102 ? -10.211 11.268 -2.389 1.00 88.50 102 ALA A C 1
ATOM 788 O O . ALA A 1 102 ? -11.373 11.633 -2.544 1.00 88.50 102 ALA A O 1
ATOM 789 N N . GLU A 1 103 ? -9.593 10.454 -3.247 1.00 87.38 103 GLU A N 1
ATOM 790 C CA . GLU A 1 103 ? -10.232 9.885 -4.443 1.00 87.38 103 GLU A CA 1
ATOM 791 C C . GLU A 1 103 ? -11.242 8.778 -4.098 1.00 87.38 103 GLU A C 1
ATOM 793 O O . GLU A 1 103 ? -12.277 8.646 -4.750 1.00 87.38 103 GLU A O 1
ATOM 798 N N . HIS A 1 104 ? -10.964 7.995 -3.050 1.00 85.56 104 HIS A N 1
ATOM 799 C CA . HIS A 1 104 ? -11.754 6.823 -2.657 1.00 85.56 104 HIS A CA 1
ATOM 800 C C . HIS A 1 104 ? -12.162 6.879 -1.175 1.00 85.56 104 HIS A C 1
ATOM 802 O O . HIS A 1 104 ? -11.766 5.999 -0.381 1.00 85.56 104 HIS A O 1
ATOM 808 N N . PRO A 1 105 ? -12.956 7.891 -0.770 1.00 79.19 105 PRO A N 1
ATOM 809 C CA . PRO A 1 105 ? -13.399 8.018 0.606 1.00 79.19 105 PRO A CA 1
ATOM 810 C C . PRO A 1 105 ? -14.283 6.821 0.980 1.00 79.19 105 PRO A C 1
ATOM 812 O O . PRO A 1 105 ? -14.996 6.272 0.133 1.00 79.19 105 PRO A O 1
ATOM 815 N N . PRO A 1 106 ? -14.261 6.373 2.246 1.00 75.69 106 PRO A N 1
ATOM 816 C CA . PRO A 1 106 ? -15.147 5.312 2.691 1.00 75.69 106 PRO A CA 1
ATOM 817 C C . PRO A 1 106 ? -16.598 5.739 2.457 1.00 75.69 106 PRO A C 1
ATOM 819 O O . PRO A 1 106 ? -17.011 6.826 2.866 1.00 75.69 106 PRO A O 1
ATOM 822 N N . LEU A 1 107 ? -17.376 4.870 1.807 1.00 70.62 107 LEU A N 1
ATOM 823 C CA . LEU A 1 107 ? -18.811 5.072 1.636 1.00 70.62 107 LEU A CA 1
ATOM 824 C C . LEU A 1 107 ? -19.421 5.299 3.023 1.00 70.62 107 LEU A C 1
ATOM 826 O O . LEU A 1 107 ? -19.340 4.424 3.891 1.00 70.62 107 LEU A O 1
ATOM 830 N N . LYS A 1 108 ? -19.985 6.494 3.252 1.00 62.16 108 LYS A N 1
ATOM 831 C CA . LYS A 1 108 ? -20.656 6.834 4.512 1.00 62.16 108 LYS A CA 1
ATOM 832 C C . LYS A 1 108 ? -21.680 5.739 4.802 1.00 62.16 108 LYS A C 1
ATOM 834 O O . LYS A 1 108 ? -22.635 5.568 4.044 1.00 62.16 108 LYS A O 1
ATOM 839 N N . ARG A 1 109 ? -21.486 4.992 5.893 1.00 57.91 109 ARG A N 1
ATOM 840 C CA . ARG A 1 109 ? -22.519 4.077 6.386 1.00 57.91 109 ARG A CA 1
ATOM 841 C C . ARG A 1 109 ? -23.769 4.919 6.638 1.00 57.91 109 ARG A C 1
ATOM 843 O O . ARG A 1 109 ? -23.685 5.931 7.334 1.00 57.91 109 ARG A O 1
ATOM 850 N N . ARG A 1 110 ? -24.902 4.540 6.032 1.00 50.56 110 ARG A N 1
ATOM 851 C CA . ARG A 1 110 ? -26.200 5.155 6.346 1.00 50.56 110 ARG A CA 1
ATOM 852 C C . ARG A 1 110 ? -26.372 5.107 7.869 1.00 50.56 110 ARG A C 1
ATOM 854 O O . ARG A 1 110 ? -26.116 4.047 8.441 1.00 50.56 110 ARG A O 1
ATOM 861 N N . PRO A 1 111 ? -26.761 6.214 8.522 1.00 57.59 111 PRO A N 1
ATOM 862 C CA . PRO A 1 111 ? -27.025 6.185 9.950 1.00 57.59 111 PRO A CA 1
ATOM 863 C C . PRO A 1 111 ? -28.121 5.150 10.199 1.00 57.59 111 PRO A C 1
ATOM 865 O O . PRO A 1 111 ? -29.211 5.247 9.629 1.00 57.59 111 PRO A O 1
ATOM 868 N N . GLU A 1 112 ? -27.807 4.129 10.996 1.00 55.66 112 GLU A N 1
ATOM 869 C CA . GLU A 1 112 ? -28.799 3.163 11.444 1.00 55.66 112 GLU A CA 1
ATOM 870 C C . GLU A 1 112 ? -29.909 3.941 12.145 1.00 55.66 112 GLU A C 1
ATOM 872 O O . GLU A 1 112 ? -29.678 4.710 13.083 1.00 55.66 112 GLU A O 1
ATOM 877 N N . THR A 1 113 ? -31.122 3.799 11.625 1.00 54.69 113 THR A N 1
ATOM 878 C CA . THR A 1 113 ? -32.319 4.399 12.191 1.00 54.69 113 THR A CA 1
ATOM 879 C C . THR A 1 113 ? -32.479 3.799 13.580 1.00 54.69 113 THR A C 1
ATOM 881 O O . THR A 1 113 ? -32.863 2.642 13.730 1.00 54.69 113 THR A O 1
ATOM 884 N N . LYS A 1 114 ? -32.105 4.574 14.601 1.00 52.41 114 LYS A N 1
ATOM 885 C CA . LYS A 1 114 ? -32.218 4.219 16.014 1.00 52.41 114 LYS A CA 1
ATOM 886 C C . LYS A 1 114 ? -33.675 3.818 16.275 1.00 52.41 114 LYS A C 1
ATOM 888 O O . LYS A 1 114 ? -34.540 4.688 16.382 1.00 52.41 114 LYS A O 1
ATOM 893 N N . LYS A 1 115 ? -33.969 2.512 16.330 1.00 55.88 115 LYS A N 1
ATOM 894 C CA . LYS A 1 115 ? -35.257 2.016 16.827 1.00 55.88 115 LYS A CA 1
ATOM 895 C C . LYS A 1 115 ? -35.356 2.482 18.276 1.00 55.88 115 LYS A C 1
ATOM 897 O O . LYS A 1 115 ? -34.649 1.986 19.149 1.00 55.88 115 LYS A O 1
ATOM 902 N N . ARG A 1 116 ? -36.181 3.506 18.503 1.00 54.00 116 ARG A N 1
ATOM 903 C CA . ARG A 1 116 ? -36.688 3.861 19.827 1.00 54.00 116 ARG A CA 1
ATOM 904 C C . ARG A 1 116 ? -37.483 2.651 20.304 1.00 54.00 116 ARG A C 1
ATOM 906 O O . ARG A 1 116 ? -38.613 2.470 19.866 1.00 54.00 116 ARG A O 1
ATOM 913 N N . ASN A 1 117 ? -36.879 1.812 21.140 1.00 52.72 117 ASN A N 1
ATOM 914 C CA . ASN A 1 117 ? -37.667 0.920 21.971 1.00 52.72 117 ASN A CA 1
ATOM 915 C C . ASN A 1 117 ? -38.375 1.810 22.988 1.00 52.72 117 ASN A C 1
ATOM 917 O O . ASN A 1 117 ? -37.747 2.434 23.841 1.00 52.72 117 ASN A O 1
ATOM 921 N N . SER A 1 118 ? -39.678 1.932 22.774 1.00 51.91 118 SER A N 1
ATOM 922 C CA . SER A 1 118 ? -40.661 2.479 23.688 1.00 51.91 118 SER A CA 1
ATOM 923 C C . SER A 1 118 ? -40.550 1.798 25.047 1.00 51.91 118 SER A C 1
ATOM 925 O O . SER A 1 118 ? -40.541 0.570 25.127 1.00 51.91 118 SER A O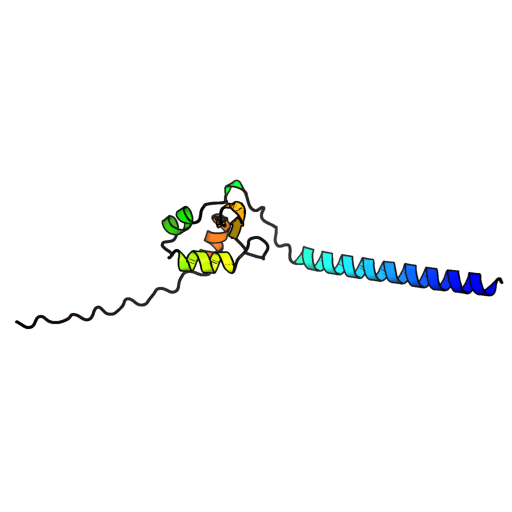 1
ATOM 927 N N . GLU A 1 119 ? -40.493 2.621 26.093 1.00 60.16 119 GLU A N 1
ATOM 928 C CA . GLU A 1 119 ? -40.903 2.261 27.445 1.00 60.16 119 GLU A CA 1
ATOM 929 C C . GLU A 1 119 ? -42.174 1.411 27.401 1.00 60.16 119 GLU A C 1
ATOM 931 O O . GLU A 1 119 ? -43.158 1.757 26.743 1.00 60.16 119 GLU A O 1
ATOM 936 N N . THR A 1 120 ? -42.188 0.311 28.138 1.00 54.41 120 THR A N 1
ATOM 937 C CA . THR A 1 120 ? -43.439 -0.216 28.668 1.00 54.41 120 THR A CA 1
ATOM 938 C C . THR A 1 120 ? -43.179 -0.553 30.124 1.00 54.41 120 THR A C 1
ATOM 940 O O . THR A 1 120 ? -42.226 -1.262 30.446 1.00 54.41 120 THR A O 1
ATOM 943 N N . ARG A 1 121 ? -43.962 0.132 30.955 1.00 60.53 121 ARG A N 1
ATOM 944 C CA . ARG A 1 121 ? -44.039 0.037 32.408 1.00 60.53 121 ARG A CA 1
ATOM 945 C C . ARG A 1 121 ? -44.482 -1.346 32.861 1.00 60.53 121 ARG A C 1
ATOM 947 O O . ARG A 1 121 ? -45.208 -1.999 32.079 1.00 60.53 121 ARG A O 1
#

pLDDT: mean 72.82, std 18.2, range [43.41, 94.69]

Radius of gyration: 27.82 Å; chains: 1; bounding box: 79×40×80 Å

Foldseek 3Di:
DVV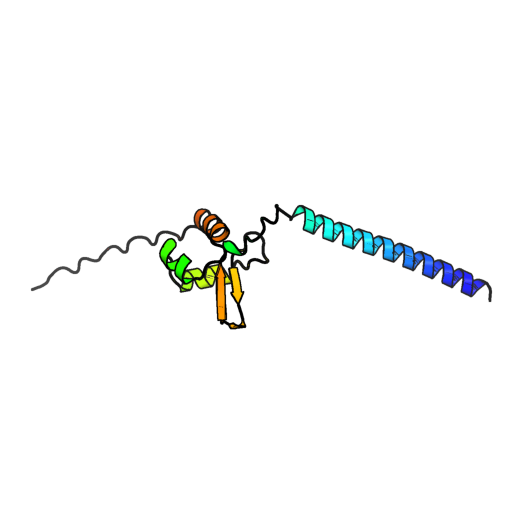VVVVVVVVVVVVVVVVVVVVVVVVVVVVVVVVPCPPPPDLPVVQWDFVVVVCVPQVDDPVVSVVLQVVADSPDVLRFWDQDPVVRGITGRPVSVVVVCVVPPPDPDDPDPPPPPDDDD

Secondary structure (DSSP, 8-state):
-HHHHHHHHHHHHHHHHHHHHHHHHHHHHHHHHHHT--------GGGEE-HHHHHHHH---HHHHHHHHHHSBTTSTT--EEEEGGGTEEEEEHHHHHHHHHHSPPP-PPPP---------

Sequence (121 aa):
MTDDIAALIRDFDAAVASIGVIGERLRALQARASTAAEPQSGANLDDLVRPGTILQKFAISRAELHRRCRDHPIGTPGGFSLWRSGKKSYLISLSRFERHFAEHPPLKRRPETKKRNSETR